Protein AF-A0A2M7MY92-F1 (afdb_monomer_lite)

Structure (mmCIF, N/CA/C/O backbone):
data_AF-A0A2M7MY92-F1
#
_entry.id   AF-A0A2M7MY92-F1
#
loop_
_atom_site.group_PDB
_atom_site.id
_atom_site.type_symbol
_atom_site.label_atom_id
_atom_site.label_alt_id
_atom_site.label_comp_id
_atom_site.label_asym_id
_atom_site.label_entity_id
_atom_site.label_seq_id
_atom_site.pdbx_PDB_ins_code
_atom_site.Cartn_x
_atom_site.Cartn_y
_atom_site.Cartn_z
_atom_site.occupancy
_atom_site.B_iso_or_equiv
_atom_site.auth_seq_id
_atom_site.auth_comp_id
_atom_site.auth_asym_id
_atom_site.auth_atom_id
_atom_site.pdbx_PDB_model_num
ATOM 1 N N . MET A 1 1 ? -9.469 -5.072 -0.955 1.00 84.12 1 MET A N 1
ATOM 2 C CA . MET A 1 1 ? -8.182 -5.764 -0.738 1.00 84.12 1 MET A CA 1
ATOM 3 C C . MET A 1 1 ? -7.218 -5.265 -1.794 1.00 84.12 1 MET A C 1
ATOM 5 O O . MET A 1 1 ? -7.645 -5.143 -2.936 1.00 84.12 1 MET A O 1
ATOM 9 N N . THR A 1 2 ? -5.979 -4.955 -1.428 1.00 94.25 2 THR A N 1
ATOM 10 C CA . THR A 1 2 ? -4.928 -4.559 -2.376 1.00 94.25 2 THR A CA 1
ATOM 11 C C . THR A 1 2 ? -4.058 -5.769 -2.669 1.00 94.25 2 THR A C 1
ATOM 13 O O . THR A 1 2 ? -3.761 -6.543 -1.761 1.00 94.25 2 THR A O 1
ATOM 16 N N . VAL A 1 3 ? -3.672 -5.936 -3.930 1.00 96.00 3 VAL A N 1
ATOM 17 C CA . VAL A 1 3 ? -2.800 -7.019 -4.384 1.00 96.00 3 VAL A CA 1
ATOM 18 C C . VAL A 1 3 ? -1.702 -6.409 -5.239 1.00 96.00 3 VAL A C 1
ATOM 20 O O . VAL A 1 3 ? -1.998 -5.586 -6.104 1.00 96.00 3 VAL A O 1
ATOM 23 N N . LEU A 1 4 ? -0.460 -6.830 -5.015 1.00 96.50 4 LEU A N 1
ATOM 24 C CA . LEU A 1 4 ? 0.663 -6.519 -5.891 1.00 96.50 4 LEU A CA 1
ATOM 25 C C . LEU A 1 4 ? 1.364 -7.826 -6.256 1.00 96.50 4 LEU A C 1
ATOM 27 O O . LEU A 1 4 ? 1.614 -8.661 -5.385 1.00 96.50 4 LEU A O 1
ATOM 31 N N . ARG A 1 5 ? 1.614 -8.017 -7.552 1.00 97.44 5 ARG A N 1
ATOM 32 C CA . ARG A 1 5 ? 2.210 -9.233 -8.113 1.00 97.44 5 ARG A CA 1
ATOM 33 C C . ARG A 1 5 ? 3.315 -8.857 -9.083 1.00 97.44 5 ARG A C 1
ATOM 35 O O . ARG A 1 5 ? 3.148 -7.910 -9.852 1.00 97.44 5 ARG A O 1
ATOM 42 N N . ASN A 1 6 ? 4.409 -9.606 -9.065 1.00 98.00 6 ASN A N 1
ATOM 43 C CA . ASN A 1 6 ? 5.424 -9.551 -10.106 1.00 98.00 6 ASN A CA 1
ATOM 44 C C . ASN A 1 6 ? 5.231 -10.743 -11.049 1.00 98.00 6 ASN A C 1
ATOM 46 O O . ASN A 1 6 ? 5.898 -11.761 -10.910 1.00 98.00 6 ASN A O 1
ATOM 50 N N . ASP A 1 7 ? 4.297 -10.643 -11.994 1.00 97.69 7 ASP A N 1
ATOM 51 C CA . ASP A 1 7 ? 3.965 -11.789 -12.852 1.00 97.69 7 ASP A CA 1
ATOM 52 C C . ASP A 1 7 ? 5.078 -12.110 -13.868 1.00 97.69 7 ASP A C 1
ATOM 54 O O . ASP A 1 7 ? 5.336 -13.277 -14.156 1.00 97.69 7 ASP A O 1
ATOM 58 N N . ALA A 1 8 ? 5.732 -11.084 -14.431 1.00 97.19 8 ALA A N 1
ATOM 59 C CA . ALA A 1 8 ? 6.688 -11.250 -15.533 1.00 97.19 8 ALA A CA 1
ATOM 60 C C . ALA A 1 8 ? 7.667 -10.070 -15.715 1.00 97.19 8 ALA A C 1
ATOM 62 O O . ALA A 1 8 ? 8.177 -9.857 -16.818 1.00 97.19 8 ALA A O 1
ATOM 63 N N . ALA A 1 9 ? 7.897 -9.241 -14.690 1.00 96.62 9 ALA A N 1
ATOM 64 C CA . ALA A 1 9 ? 8.803 -8.105 -14.842 1.00 96.62 9 ALA A CA 1
ATOM 65 C C . ALA A 1 9 ? 10.251 -8.593 -15.088 1.00 96.62 9 ALA A C 1
ATOM 67 O O . ALA A 1 9 ? 10.621 -9.673 -14.630 1.00 96.62 9 ALA A O 1
ATOM 68 N N . PRO A 1 10 ? 11.110 -7.817 -15.779 1.00 96.12 10 PRO A N 1
ATOM 69 C CA . PRO A 1 10 ? 12.481 -8.231 -16.119 1.00 96.12 10 PRO A CA 1
ATOM 70 C C . PRO A 1 10 ? 13.448 -8.330 -14.920 1.00 96.12 10 PRO A C 1
ATOM 72 O O . PRO A 1 10 ? 14.655 -8.454 -15.115 1.00 96.12 10 PRO A O 1
ATOM 75 N N . GLY A 1 11 ? 12.949 -8.246 -13.687 1.00 96.56 11 GLY A N 1
ATOM 76 C CA . GLY A 1 11 ? 13.727 -8.346 -12.461 1.00 96.56 11 GLY A CA 1
ATOM 77 C C . GLY A 1 11 ? 12.841 -8.266 -11.223 1.00 96.56 11 GLY A C 1
ATOM 78 O O . GLY A 1 11 ? 11.611 -8.279 -11.318 1.00 96.56 11 GLY A O 1
ATOM 79 N N . GLU A 1 12 ? 13.484 -8.177 -10.063 1.00 97.94 12 GLU A N 1
ATOM 80 C CA . GLU A 1 12 ? 12.804 -8.012 -8.781 1.00 97.94 12 GLU A CA 1
ATOM 81 C C . GLU A 1 12 ? 12.018 -6.702 -8.744 1.00 97.94 12 GLU A C 1
ATOM 83 O O . GLU A 1 12 ? 12.510 -5.650 -9.173 1.00 97.94 12 GLU A O 1
ATOM 88 N N . LEU A 1 13 ? 10.788 -6.792 -8.244 1.00 98.44 13 LEU A N 1
ATOM 89 C CA . LEU A 1 13 ? 9.941 -5.650 -7.957 1.00 98.44 13 LEU A CA 1
ATOM 90 C C . LEU A 1 13 ? 10.121 -5.270 -6.493 1.00 98.44 13 LEU A C 1
ATOM 92 O O . LEU A 1 13 ? 9.963 -6.125 -5.632 1.00 98.44 13 LEU A O 1
ATOM 96 N N . SER A 1 14 ? 10.348 -3.994 -6.199 1.00 98.44 14 SER A N 1
ATOM 97 C CA . SER A 1 14 ? 10.361 -3.493 -4.821 1.00 98.44 14 SER A CA 1
ATOM 98 C C . SER A 1 14 ? 9.459 -2.278 -4.653 1.00 98.44 14 SER A C 1
ATOM 100 O O . SER A 1 14 ? 9.270 -1.487 -5.583 1.00 98.44 14 SER A O 1
ATOM 102 N N . PHE A 1 15 ? 8.878 -2.111 -3.468 1.00 98.31 15 PHE A N 1
ATOM 103 C CA . PHE A 1 15 ? 8.110 -0.914 -3.137 1.00 98.31 15 PHE A CA 1
ATOM 104 C C . PHE A 1 15 ? 8.180 -0.579 -1.649 1.00 98.31 15 PHE A C 1
ATOM 106 O O . PHE A 1 15 ? 8.440 -1.435 -0.804 1.00 98.31 15 PHE A O 1
ATOM 113 N N . ARG A 1 16 ? 7.847 0.675 -1.341 1.00 98.00 16 ARG A N 1
ATOM 114 C CA . ARG A 1 16 ? 7.591 1.189 0.006 1.00 98.00 16 ARG A CA 1
ATOM 115 C C . ARG A 1 16 ? 6.282 1.969 -0.006 1.00 98.00 16 ARG A C 1
ATOM 117 O O . ARG A 1 16 ? 6.117 2.890 -0.805 1.00 98.00 16 ARG A O 1
ATOM 124 N N . LEU A 1 17 ? 5.357 1.647 0.895 1.00 96.88 17 LEU A N 1
ATOM 125 C CA . LEU A 1 17 ? 4.072 2.346 1.007 1.00 96.88 17 LEU A CA 1
ATOM 126 C C . LEU A 1 17 ? 4.230 3.830 1.334 1.00 96.88 17 LEU A C 1
ATOM 128 O O . LEU A 1 17 ? 3.405 4.632 0.909 1.00 96.88 17 LEU A O 1
ATOM 132 N N . ALA A 1 18 ? 5.286 4.203 2.058 1.00 97.31 18 ALA A N 1
ATOM 133 C CA . ALA A 1 18 ? 5.585 5.599 2.364 1.00 97.31 18 ALA A CA 1
ATOM 134 C C . ALA A 1 18 ? 5.847 6.448 1.103 1.00 97.31 18 ALA A C 1
ATOM 136 O O . ALA A 1 18 ? 5.668 7.663 1.148 1.00 97.31 18 ALA A O 1
ATOM 137 N N . ASP A 1 19 ? 6.216 5.815 -0.016 1.00 98.31 19 ASP A N 1
ATOM 138 C CA . ASP A 1 19 ? 6.469 6.491 -1.292 1.00 98.31 19 ASP A CA 1
ATOM 139 C C . ASP A 1 19 ? 5.206 6.566 -2.170 1.00 98.31 19 ASP A C 1
ATOM 141 O O . ASP A 1 19 ? 5.202 7.208 -3.225 1.00 98.31 19 ASP A O 1
ATOM 145 N N . TRP A 1 20 ? 4.114 5.917 -1.757 1.00 98.31 20 TRP A N 1
ATOM 146 C CA . TRP A 1 20 ? 2.817 6.017 -2.423 1.00 98.31 20 TRP A CA 1
ATOM 147 C C . TRP A 1 20 ? 2.106 7.301 -2.003 1.00 98.31 20 TRP A C 1
ATOM 149 O O . TRP A 1 20 ? 2.449 7.948 -1.014 1.00 98.31 20 TRP A O 1
ATOM 159 N N . THR A 1 21 ? 1.086 7.700 -2.757 1.00 98.56 21 THR A N 1
ATOM 160 C CA . THR A 1 21 ? 0.339 8.925 -2.461 1.00 98.56 21 THR A CA 1
ATOM 161 C C . THR A 1 21 ? -1.156 8.714 -2.610 1.00 98.56 21 THR A C 1
ATOM 163 O O . THR A 1 21 ? -1.630 8.272 -3.649 1.00 98.56 21 THR A O 1
ATOM 166 N N . VAL A 1 22 ? -1.901 9.086 -1.577 1.00 98.38 22 VAL A N 1
ATOM 167 C CA . VAL A 1 22 ? -3.346 9.294 -1.601 1.00 98.38 22 VAL A CA 1
ATOM 168 C C . VAL A 1 22 ? -3.583 10.786 -1.805 1.00 98.38 22 VAL A C 1
ATOM 170 O O . VAL A 1 22 ? -3.200 11.596 -0.956 1.00 98.38 22 VAL A O 1
ATOM 173 N N . GLN A 1 23 ? -4.198 11.149 -2.928 1.00 98.38 23 GLN A N 1
ATOM 174 C CA . GLN A 1 23 ? -4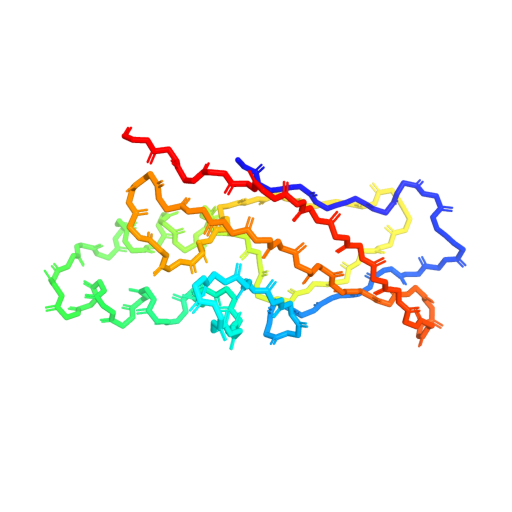.594 12.522 -3.234 1.00 98.38 23 GLN A CA 1
ATOM 175 C C . GLN A 1 23 ? -6.097 12.694 -3.030 1.00 98.38 23 GLN A C 1
ATOM 177 O O . GLN A 1 23 ? -6.886 11.970 -3.626 1.00 98.38 23 GLN A O 1
ATOM 182 N N . SER A 1 24 ? -6.501 13.643 -2.190 1.00 97.75 24 SER A N 1
ATOM 183 C CA . SER A 1 24 ? -7.906 13.926 -1.874 1.00 97.75 24 SER A CA 1
ATOM 184 C C . SER A 1 24 ? -8.052 15.384 -1.465 1.00 97.75 24 SER A C 1
ATOM 186 O O . SER A 1 24 ? -7.258 15.867 -0.665 1.00 97.75 24 SER A O 1
ATOM 188 N N . GLU A 1 25 ? -9.071 16.077 -1.981 1.00 94.31 25 GLU A N 1
ATOM 189 C CA . GLU A 1 25 ? -9.403 17.464 -1.594 1.00 94.31 25 GLU A CA 1
ATOM 190 C C . GLU A 1 25 ? -8.199 18.431 -1.652 1.00 94.31 25 GLU A C 1
ATOM 192 O O . GLU A 1 25 ? -7.998 19.271 -0.779 1.00 94.31 25 GLU A O 1
ATOM 197 N N . GLY A 1 26 ? -7.350 18.284 -2.677 1.00 93.12 26 GLY A N 1
ATOM 198 C CA . GLY A 1 26 ? -6.147 19.108 -2.859 1.00 93.12 26 GLY A CA 1
ATOM 199 C C . GLY A 1 26 ? -4.982 18.771 -1.920 1.00 93.12 26 GLY A C 1
ATOM 200 O O . GLY A 1 26 ? -3.935 19.408 -2.003 1.00 93.12 26 GLY A O 1
ATOM 201 N N . GLN A 1 27 ? -5.126 17.766 -1.054 1.00 96.06 27 GLN A N 1
ATOM 202 C CA . GLN A 1 27 ? -4.061 17.267 -0.189 1.00 96.06 27 GLN A CA 1
ATOM 203 C C . GLN A 1 27 ? -3.442 15.995 -0.763 1.00 96.06 27 GLN A C 1
ATOM 205 O O . GLN A 1 27 ? -4.131 15.163 -1.352 1.00 96.06 27 GLN A O 1
ATOM 210 N N . ALA A 1 28 ? -2.142 15.827 -0.534 1.00 97.44 28 ALA A N 1
ATOM 211 C CA . ALA A 1 28 ? -1.380 14.639 -0.890 1.00 97.44 28 ALA A CA 1
ATOM 212 C C . ALA A 1 28 ? -0.671 14.110 0.358 1.00 97.44 28 ALA A C 1
ATOM 214 O O . ALA A 1 28 ? 0.060 14.844 1.020 1.00 97.44 28 ALA A O 1
ATOM 215 N N . ARG A 1 29 ? -0.891 12.837 0.683 1.00 97.00 29 ARG A N 1
ATOM 216 C CA . ARG A 1 29 ? -0.273 12.170 1.837 1.00 97.00 29 ARG A CA 1
ATOM 217 C C .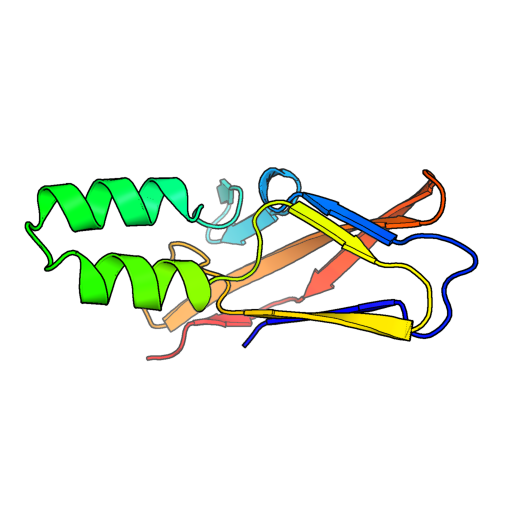 ARG A 1 29 ? 0.014 10.704 1.530 1.00 97.00 29 ARG A C 1
ATOM 219 O O . ARG A 1 29 ? -0.651 10.148 0.654 1.00 97.00 29 ARG A O 1
ATOM 226 N N . PRO A 1 30 ? 0.953 10.054 2.229 1.00 97.44 30 PRO A N 1
ATOM 227 C CA . PRO A 1 30 ? 1.079 8.608 2.135 1.00 97.44 30 PRO A CA 1
ATOM 228 C C . PRO A 1 30 ? -0.191 7.909 2.655 1.00 97.44 30 PRO A C 1
ATOM 230 O O . PRO A 1 30 ? -0.961 8.500 3.426 1.00 97.44 30 PRO A O 1
ATOM 233 N N . PRO A 1 31 ? -0.428 6.646 2.258 1.00 97.06 31 PRO A N 1
ATOM 234 C CA . PRO A 1 31 ? -1.385 5.788 2.942 1.00 97.06 31 PRO A CA 1
ATOM 235 C C . PRO A 1 31 ? -1.097 5.727 4.447 1.00 97.06 31 PRO A C 1
ATOM 237 O O . PRO A 1 31 ? 0.055 5.811 4.873 1.00 97.06 31 PRO A O 1
ATOM 240 N N . LYS A 1 32 ? -2.142 5.533 5.256 1.00 95.94 32 LYS A N 1
ATOM 241 C CA . LYS A 1 32 ? -1.987 5.388 6.706 1.00 95.94 32 LYS A CA 1
ATOM 242 C C . LYS A 1 32 ? -1.191 4.122 7.022 1.00 95.94 32 LYS A C 1
ATOM 244 O O . LYS A 1 32 ? -1.563 3.026 6.594 1.00 95.94 32 LYS A O 1
ATOM 249 N N . SER A 1 33 ? -0.122 4.283 7.792 1.00 95.19 33 SER A N 1
ATOM 250 C CA . SER A 1 33 ? 0.816 3.214 8.122 1.00 95.19 33 SER A CA 1
ATOM 251 C C . SER A 1 33 ? 0.249 2.214 9.135 1.00 95.19 33 SER A C 1
ATOM 253 O O . SER A 1 33 ? -0.680 2.491 9.903 1.00 95.19 33 SER A O 1
ATOM 255 N N . VAL A 1 34 ? 0.848 1.021 9.155 1.00 93.50 34 VAL A N 1
ATOM 256 C CA . VAL A 1 34 ? 0.549 -0.021 10.149 1.00 93.50 34 VAL A CA 1
ATOM 257 C C . VAL A 1 34 ? 0.917 0.445 11.561 1.00 93.50 34 VAL A C 1
ATOM 259 O O . VAL A 1 34 ? 0.187 0.154 12.508 1.00 93.50 34 VAL A O 1
ATOM 262 N N . ASP A 1 35 ? 1.990 1.223 11.705 1.00 93.81 35 ASP A N 1
ATOM 263 C CA . ASP A 1 35 ? 2.452 1.734 12.999 1.00 93.81 35 ASP A CA 1
ATOM 264 C C . ASP A 1 35 ? 1.519 2.793 13.587 1.00 93.81 35 ASP A C 1
ATOM 266 O O . ASP A 1 35 ? 1.234 2.758 14.788 1.00 93.81 35 ASP A O 1
ATOM 270 N N . GLU A 1 36 ? 0.969 3.685 12.755 1.00 95.50 36 GLU A N 1
ATOM 271 C CA . GLU A 1 36 ? -0.066 4.634 13.184 1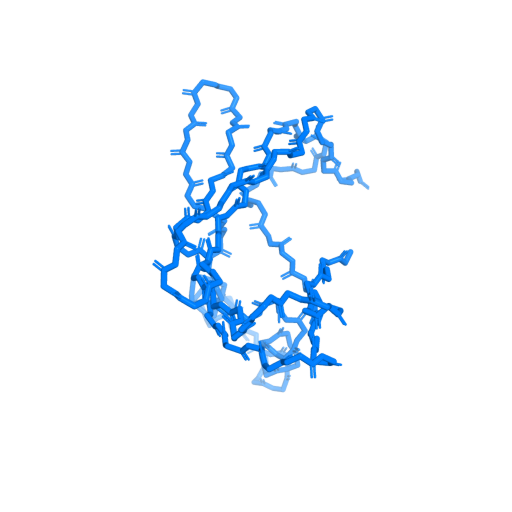.00 95.50 36 GLU A CA 1
ATOM 272 C C . GLU A 1 36 ? -1.302 3.904 13.718 1.00 95.50 36 GLU A C 1
ATOM 274 O O . GLU A 1 36 ? -1.855 4.278 14.757 1.00 95.50 36 GLU A O 1
ATOM 279 N N . TRP A 1 37 ? -1.729 2.833 13.043 1.00 95.19 37 TRP A N 1
ATOM 280 C CA . TRP A 1 37 ? -2.801 1.983 13.552 1.00 95.19 37 TRP A CA 1
ATOM 281 C C . TRP A 1 37 ? -2.418 1.296 14.860 1.00 95.19 37 TRP A C 1
ATOM 283 O O . TRP A 1 37 ? -3.189 1.336 15.816 1.00 95.19 37 TRP A O 1
ATOM 293 N N . ALA A 1 38 ? -1.224 0.706 14.937 1.00 93.44 38 ALA A N 1
ATOM 294 C CA . ALA A 1 38 ? -0.765 0.013 16.133 1.00 93.44 38 ALA A CA 1
ATOM 295 C C . ALA A 1 38 ? -0.720 0.950 17.351 1.00 93.44 38 ALA A C 1
ATOM 297 O O . ALA A 1 38 ? -1.121 0.555 18.448 1.00 93.44 38 ALA A O 1
ATOM 298 N N . ALA A 1 39 ? -0.277 2.196 17.163 1.00 95.50 39 ALA A N 1
ATOM 299 C CA . ALA A 1 39 ? -0.294 3.227 18.195 1.00 95.50 39 ALA A CA 1
ATOM 300 C C . ALA A 1 39 ? -1.723 3.568 18.636 1.00 95.50 39 ALA A C 1
ATOM 302 O O . ALA A 1 39 ? -2.019 3.520 19.832 1.00 95.50 39 ALA A O 1
ATOM 303 N N . GLN A 1 40 ? -2.623 3.826 17.682 1.00 95.38 40 GLN A N 1
ATOM 304 C CA . GLN A 1 40 ? -4.026 4.132 17.964 1.00 95.38 40 GLN A CA 1
ATOM 305 C C . GLN A 1 40 ? -4.717 2.992 18.726 1.00 95.38 40 GLN A C 1
ATOM 307 O O . GLN A 1 40 ? -5.446 3.220 19.685 1.00 95.38 40 GLN A O 1
ATOM 312 N N . TRP A 1 41 ? -4.460 1.749 18.337 1.00 95.44 41 TRP A N 1
ATOM 313 C CA . TRP A 1 41 ? -5.083 0.570 18.930 1.00 95.44 41 TRP A CA 1
ATOM 314 C C . TRP A 1 41 ? -4.580 0.263 20.335 1.00 95.44 41 TRP A C 1
ATOM 316 O O . TRP A 1 41 ? -5.357 -0.175 21.184 1.00 95.44 41 TRP A O 1
ATOM 326 N N . ARG A 1 42 ? -3.290 0.510 20.596 1.00 95.38 42 ARG A N 1
ATOM 327 C CA . ARG A 1 42 ? -2.736 0.463 21.955 1.00 95.38 42 ARG A CA 1
ATOM 328 C C . ARG A 1 42 ? -3.378 1.524 22.845 1.00 95.38 42 ARG A C 1
ATOM 330 O O . ARG A 1 42 ? -3.766 1.198 23.959 1.00 95.38 42 ARG A O 1
ATOM 337 N N . ALA A 1 43 ? -3.539 2.750 22.345 1.00 97.00 43 ALA A N 1
ATOM 338 C CA . ALA A 1 43 ? -4.183 3.833 23.092 1.00 97.00 43 ALA A CA 1
ATOM 339 C C . ALA A 1 43 ? -5.656 3.530 23.428 1.00 97.00 43 ALA A C 1
ATOM 341 O O . ALA A 1 43 ? -6.143 3.939 24.476 1.00 97.00 43 ALA A O 1
ATOM 342 N N . LEU A 1 44 ? -6.345 2.765 22.574 1.00 97.19 44 LEU A N 1
ATOM 343 C CA . LEU A 1 44 ? -7.714 2.289 22.806 1.00 97.19 44 LEU A CA 1
ATOM 344 C C . LEU A 1 44 ? -7.801 1.042 23.707 1.00 97.19 44 LEU A C 1
ATOM 346 O O . LEU A 1 44 ? -8.900 0.557 23.959 1.00 97.19 44 LEU A O 1
ATOM 350 N N . GLY A 1 45 ? -6.674 0.495 24.173 1.00 97.19 45 GLY A N 1
ATOM 351 C CA . GLY A 1 45 ? -6.660 -0.664 25.069 1.00 97.19 45 GLY A CA 1
ATOM 352 C C . GLY A 1 45 ? -7.117 -1.978 24.424 1.00 97.19 45 GLY A C 1
ATOM 353 O O . GLY A 1 45 ? -7.572 -2.876 25.129 1.00 97.19 45 GLY A O 1
ATOM 354 N N . LEU A 1 46 ? -7.014 -2.117 23.095 1.00 97.00 46 LEU A N 1
ATOM 355 C CA . LEU A 1 46 ? -7.438 -3.342 22.410 1.00 97.00 46 LEU A CA 1
ATOM 356 C C . LEU A 1 46 ? -6.575 -4.550 22.809 1.00 97.00 46 LEU A C 1
ATOM 358 O O . LEU A 1 46 ? -5.344 -4.458 22.923 1.00 97.00 46 LEU A O 1
ATOM 362 N N . ALA A 1 47 ? -7.234 -5.704 22.950 1.00 97.38 47 ALA A N 1
ATOM 363 C CA . ALA A 1 47 ? -6.597 -6.972 23.288 1.00 97.38 47 ALA A CA 1
ATOM 364 C C . ALA A 1 47 ? -5.444 -7.300 22.328 1.00 97.38 47 ALA A C 1
ATOM 366 O O . ALA A 1 47 ? -5.530 -7.081 21.118 1.00 97.38 47 ALA A O 1
ATOM 367 N N . GLU A 1 48 ? -4.358 -7.857 22.862 1.00 95.94 48 GLU A N 1
ATOM 368 C CA . GLU A 1 48 ? -3.146 -8.134 22.089 1.00 95.94 48 GLU A CA 1
ATOM 369 C C . GLU A 1 48 ? -3.400 -9.033 20.878 1.00 95.94 48 GLU A C 1
ATOM 371 O O . GLU A 1 48 ? -2.961 -8.702 19.777 1.00 95.94 48 GLU A O 1
ATOM 376 N N . ALA A 1 49 ? -4.180 -10.101 21.055 1.00 97.44 49 ALA A N 1
ATOM 377 C CA . ALA A 1 49 ? -4.542 -11.007 19.970 1.00 97.44 49 ALA A CA 1
ATOM 378 C C . ALA A 1 49 ? -5.231 -10.274 18.803 1.00 97.44 49 ALA A C 1
ATOM 380 O O . ALA A 1 49 ? -4.887 -10.504 17.645 1.00 97.44 49 ALA A O 1
ATOM 381 N N . ALA A 1 50 ? -6.137 -9.331 19.093 1.00 96.38 50 ALA A N 1
ATOM 382 C CA . ALA A 1 50 ? -6.802 -8.529 18.065 1.00 96.38 50 ALA A CA 1
ATOM 383 C C . ALA A 1 50 ? -5.810 -7.610 17.335 1.00 96.38 50 ALA A C 1
ATOM 385 O O . ALA A 1 50 ? -5.838 -7.513 16.108 1.00 96.38 50 ALA A O 1
ATOM 386 N N . ARG A 1 51 ? -4.882 -6.984 18.074 1.00 96.12 51 ARG A N 1
ATOM 387 C CA . ARG A 1 51 ? -3.827 -6.138 17.492 1.00 96.12 51 ARG A CA 1
ATOM 388 C C . ARG A 1 51 ? -2.883 -6.928 16.584 1.00 96.12 51 ARG A C 1
ATOM 390 O O . ARG A 1 51 ? -2.499 -6.426 15.530 1.00 96.12 51 ARG A O 1
ATOM 397 N N . ILE A 1 52 ? -2.527 -8.153 16.969 1.00 95.44 52 ILE A N 1
ATOM 398 C CA . ILE A 1 52 ? -1.702 -9.054 16.153 1.00 95.44 52 ILE A CA 1
ATOM 399 C C . ILE A 1 52 ? -2.445 -9.452 14.877 1.00 95.44 52 ILE A C 1
ATOM 401 O O . ILE A 1 52 ? -1.887 -9.311 13.791 1.00 95.44 52 ILE A O 1
ATOM 405 N N . ALA A 1 53 ? -3.701 -9.891 15.002 1.00 96.12 53 ALA A N 1
ATOM 406 C CA . ALA A 1 53 ? -4.502 -10.330 13.863 1.00 96.12 53 ALA A CA 1
ATOM 407 C C . ALA A 1 53 ? -4.656 -9.223 12.812 1.00 96.12 53 ALA A C 1
ATOM 409 O O . ALA A 1 53 ? -4.469 -9.462 11.623 1.00 96.12 53 ALA A O 1
ATOM 410 N N . PHE A 1 54 ? -4.921 -7.990 13.244 1.00 95.12 54 PHE A N 1
ATOM 411 C CA . PHE A 1 54 ? -4.994 -6.865 12.318 1.00 95.12 54 PHE A CA 1
ATOM 412 C C . PHE A 1 54 ? -3.667 -6.543 11.668 1.00 95.12 54 PHE A C 1
ATOM 414 O O . PHE A 1 54 ? -3.641 -6.357 10.460 1.00 95.12 54 PHE A O 1
ATOM 421 N N . ARG A 1 55 ? -2.561 -6.520 12.426 1.00 94.75 55 ARG A N 1
ATOM 422 C CA . ARG A 1 55 ? -1.231 -6.286 11.848 1.00 94.75 55 ARG A CA 1
ATOM 423 C C . ARG A 1 55 ? -0.954 -7.264 10.702 1.00 94.75 55 ARG A C 1
ATOM 425 O O . ARG A 1 55 ? -0.409 -6.849 9.690 1.00 94.75 55 ARG A O 1
ATOM 432 N N . TRP A 1 56 ? -1.351 -8.529 10.845 1.00 94.75 56 TRP A N 1
ATOM 433 C CA . TRP A 1 56 ? -1.209 -9.543 9.795 1.00 94.75 56 TRP A CA 1
ATOM 434 C C . TRP A 1 56 ? -2.150 -9.361 8.598 1.00 94.75 56 TRP A C 1
ATOM 436 O O . TRP A 1 56 ? -1.842 -9.850 7.519 1.00 94.75 56 TRP A O 1
ATOM 446 N N . ALA A 1 57 ? -3.276 -8.664 8.761 1.00 96.06 57 ALA A N 1
ATOM 447 C CA . ALA A 1 57 ? -4.212 -8.376 7.674 1.00 96.06 57 ALA A CA 1
ATOM 448 C C . ALA A 1 57 ? -3.802 -7.161 6.817 1.00 96.06 57 ALA A C 1
ATOM 450 O O . ALA A 1 57 ? -4.348 -6.962 5.727 1.00 96.06 57 ALA A O 1
ATOM 451 N N . GLN A 1 58 ? -2.872 -6.331 7.296 1.00 96.25 58 GLN A N 1
ATOM 452 C CA . GLN A 1 58 ? -2.451 -5.120 6.595 1.00 96.25 58 GLN A CA 1
ATOM 453 C C . GLN A 1 58 ? -1.589 -5.432 5.370 1.00 96.25 58 GLN A C 1
ATOM 455 O O . GLN A 1 58 ? -0.822 -6.390 5.350 1.00 96.25 58 GLN A O 1
ATOM 460 N N . PHE A 1 59 ? -1.689 -4.574 4.353 1.00 96.88 59 PHE A N 1
ATOM 461 C CA . PHE A 1 59 ? -0.740 -4.588 3.244 1.00 96.88 59 PHE A CA 1
ATOM 462 C C . PHE A 1 59 ? 0.657 -4.204 3.770 1.00 96.88 59 PHE A C 1
ATOM 464 O O . PHE A 1 59 ? 0.746 -3.282 4.592 1.00 96.88 59 PHE A O 1
ATOM 471 N N . PRO A 1 60 ? 1.729 -4.907 3.360 1.00 95.50 60 PRO A N 1
ATOM 472 C CA . PRO A 1 60 ? 3.041 -4.723 3.964 1.00 95.50 60 PRO A CA 1
ATOM 473 C C . PRO A 1 60 ? 3.576 -3.302 3.724 1.00 95.50 60 PRO A C 1
ATOM 475 O O . PRO A 1 60 ? 3.312 -2.718 2.670 1.00 95.50 60 PRO A O 1
ATOM 478 N N . PRO A 1 61 ? 4.311 -2.729 4.695 1.00 96.06 61 PRO A N 1
ATOM 479 C CA . PRO A 1 61 ? 4.853 -1.375 4.584 1.00 96.06 61 PRO A CA 1
ATOM 480 C C . PRO A 1 61 ? 5.918 -1.258 3.489 1.00 96.06 61 PRO A C 1
ATOM 482 O O . PRO A 1 61 ? 6.027 -0.212 2.854 1.00 96.06 61 PRO A O 1
ATOM 485 N N . GLU A 1 62 ? 6.669 -2.328 3.254 1.00 97.19 62 GLU A N 1
ATOM 486 C CA . GLU A 1 62 ? 7.673 -2.473 2.207 1.00 97.19 62 GLU A CA 1
ATOM 487 C C . GLU A 1 62 ? 7.835 -3.957 1.886 1.00 97.19 62 GLU A C 1
ATOM 489 O O . GLU A 1 62 ? 7.583 -4.801 2.752 1.00 97.19 62 GLU A O 1
ATOM 494 N N . GLN A 1 63 ? 8.192 -4.277 0.644 1.00 97.62 63 GLN A N 1
ATOM 495 C CA . GLN A 1 63 ? 8.414 -5.655 0.220 1.00 97.62 63 GLN A CA 1
ATOM 496 C C . GLN A 1 63 ? 9.148 -5.707 -1.124 1.00 97.62 63 GLN A C 1
ATOM 498 O O . GLN A 1 63 ? 8.988 -4.825 -1.973 1.00 97.62 63 GLN A O 1
ATOM 503 N N . GLU A 1 64 ? 9.888 -6.794 -1.312 1.00 98.12 64 GLU A N 1
ATOM 504 C CA . GLU A 1 64 ? 10.493 -7.219 -2.572 1.00 98.12 64 GLU A CA 1
ATOM 505 C C . GLU A 1 64 ? 9.789 -8.488 -3.079 1.00 98.12 64 GLU A C 1
ATOM 507 O O . GLU A 1 64 ? 9.404 -9.344 -2.274 1.00 98.12 64 GLU A O 1
ATOM 512 N N . TYR A 1 65 ? 9.583 -8.578 -4.394 1.00 98.12 65 TYR A N 1
ATOM 513 C CA . TYR A 1 65 ? 8.978 -9.716 -5.083 1.00 98.12 65 TYR A CA 1
ATOM 514 C C . TYR A 1 65 ? 9.853 -10.157 -6.253 1.00 98.12 65 TYR A C 1
ATOM 516 O O . TYR A 1 65 ? 9.990 -9.437 -7.256 1.00 98.12 65 TYR A O 1
ATOM 524 N N . ALA A 1 66 ? 10.362 -11.382 -6.172 1.00 98.19 66 ALA A N 1
ATOM 525 C CA . ALA A 1 66 ? 10.898 -12.081 -7.327 1.00 98.19 66 ALA A CA 1
ATOM 526 C C . ALA A 1 66 ? 9.788 -12.355 -8.360 1.00 98.19 66 ALA A C 1
ATOM 528 O O . ALA A 1 66 ? 8.592 -12.207 -8.097 1.00 98.19 66 ALA A O 1
ATOM 529 N N . VAL A 1 67 ? 10.178 -12.754 -9.571 1.00 98.06 67 VAL A N 1
ATOM 530 C CA . VAL A 1 67 ? 9.210 -13.102 -10.621 1.00 98.06 67 VAL A CA 1
ATOM 531 C C . VAL A 1 67 ? 8.377 -14.310 -10.177 1.00 98.06 67 VAL A C 1
ATOM 533 O O . VAL A 1 67 ? 8.920 -15.337 -9.777 1.00 98.06 67 VAL A O 1
ATOM 536 N N . GLY A 1 68 ? 7.055 -14.182 -10.259 1.00 97.88 68 GLY A N 1
ATOM 537 C CA . GLY A 1 68 ? 6.063 -15.147 -9.782 1.00 97.88 68 GLY A CA 1
ATOM 538 C C . GLY A 1 68 ? 5.579 -14.901 -8.349 1.00 97.88 68 GLY A C 1
ATOM 539 O O . GLY A 1 68 ? 4.584 -15.501 -7.932 1.00 97.88 68 GLY A O 1
ATOM 540 N N . GLU A 1 69 ? 6.230 -14.014 -7.594 1.00 98.25 69 GLU A N 1
ATOM 541 C CA . GLU A 1 69 ? 5.835 -13.697 -6.225 1.00 98.25 69 GLU A CA 1
ATOM 542 C C . GLU A 1 69 ? 4.782 -12.591 -6.157 1.00 98.25 69 GLU A C 1
ATOM 544 O O . GLU A 1 69 ? 4.641 -11.729 -7.034 1.00 98.25 69 GLU A O 1
ATOM 549 N N . TRP A 1 70 ? 4.007 -12.631 -5.079 1.00 97.75 70 TRP A N 1
ATOM 550 C CA . TRP A 1 70 ? 2.951 -11.672 -4.815 1.00 97.75 70 TRP A CA 1
ATOM 551 C C . TRP A 1 70 ? 2.599 -11.633 -3.335 1.00 97.75 70 TRP A C 1
ATOM 553 O O . TRP A 1 70 ? 2.841 -12.580 -2.587 1.00 97.75 70 TRP A O 1
ATOM 563 N N . ASN A 1 71 ? 1.948 -10.548 -2.927 1.00 97.06 71 ASN A N 1
ATOM 564 C CA . ASN A 1 71 ? 1.274 -10.482 -1.638 1.00 97.06 71 ASN A CA 1
ATOM 565 C C . ASN A 1 71 ? -0.011 -9.651 -1.737 1.00 97.06 71 ASN A C 1
ATOM 567 O O . ASN A 1 71 ? -0.288 -8.978 -2.737 1.00 97.06 71 ASN A O 1
ATOM 571 N N . GLN A 1 72 ? -0.813 -9.705 -0.680 1.00 96.38 72 GLN A N 1
ATOM 572 C CA . GLN A 1 72 ? -2.050 -8.956 -0.551 1.00 96.38 72 GLN A CA 1
ATOM 573 C C . GLN A 1 72 ? -2.263 -8.466 0.878 1.00 96.38 72 GLN A C 1
ATOM 575 O O . GLN A 1 72 ? -1.696 -8.993 1.828 1.00 96.38 72 GLN A O 1
ATOM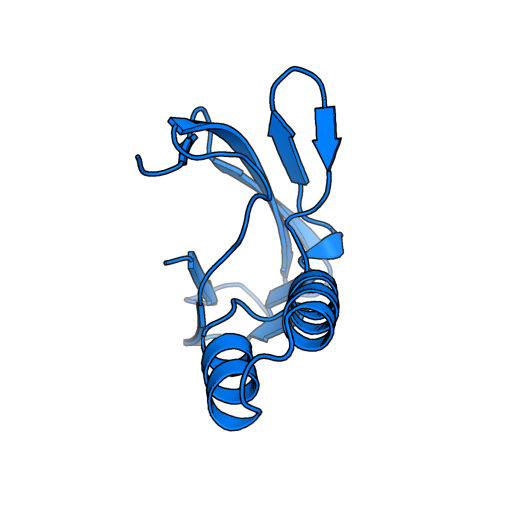 580 N N . GLY A 1 73 ? -3.142 -7.484 1.030 1.00 96.50 73 GLY A N 1
ATOM 581 C CA . GLY A 1 73 ? -3.535 -6.996 2.343 1.00 96.50 73 GLY A CA 1
ATOM 582 C C . GLY A 1 73 ? -4.432 -5.769 2.277 1.00 96.50 73 GLY A C 1
ATOM 583 O O . GLY A 1 73 ? -4.802 -5.270 1.206 1.00 96.50 73 GLY A O 1
ATOM 584 N N . MET A 1 74 ? -4.812 -5.286 3.452 1.00 95.69 74 MET A N 1
ATOM 585 C CA . MET A 1 74 ? -5.628 -4.091 3.611 1.00 95.69 74 MET A CA 1
ATOM 586 C C . MET A 1 74 ? -4.765 -2.830 3.513 1.00 95.69 74 MET A C 1
ATOM 588 O O . MET A 1 74 ? -3.881 -2.598 4.335 1.00 95.69 74 MET A O 1
ATOM 592 N N . LEU A 1 75 ? -5.054 -1.989 2.519 1.00 94.94 75 LEU A N 1
ATOM 593 C CA . LEU A 1 75 ? -4.497 -0.644 2.391 1.00 94.94 75 LEU A CA 1
ATOM 594 C C . LEU A 1 75 ? -5.466 0.366 3.012 1.00 94.94 75 LEU A C 1
ATOM 596 O O . LEU A 1 75 ? -6.645 0.392 2.663 1.00 94.94 75 LEU A O 1
ATOM 600 N N . THR A 1 76 ? -4.975 1.212 3.917 1.00 94.50 76 THR A N 1
ATOM 601 C CA . THR A 1 76 ? -5.787 2.264 4.541 1.00 94.50 76 THR A CA 1
ATOM 602 C C . THR A 1 76 ? -5.436 3.628 3.954 1.00 94.50 76 THR A C 1
ATOM 604 O O . THR A 1 76 ? -4.297 4.071 4.040 1.00 94.50 76 THR A O 1
ATOM 607 N N . THR A 1 77 ? -6.423 4.338 3.411 1.00 94.94 77 THR A N 1
ATOM 608 C CA . THR A 1 77 ? -6.240 5.692 2.848 1.00 94.94 77 THR A CA 1
ATOM 609 C C . THR A 1 77 ? -6.187 6.784 3.915 1.00 94.94 77 THR A C 1
ATOM 611 O O . THR A 1 77 ? -5.712 7.887 3.668 1.00 94.94 77 THR A O 1
ATOM 614 N N . GLY A 1 78 ? -6.719 6.489 5.104 1.00 93.38 78 GLY A N 1
ATOM 615 C CA . GLY A 1 78 ? -6.901 7.454 6.183 1.00 93.38 78 GLY A CA 1
ATOM 616 C C . GLY A 1 78 ? -8.021 8.464 5.915 1.00 93.38 78 GLY A C 1
ATOM 617 O O . GLY A 1 78 ? -8.060 9.496 6.583 1.00 93.38 78 GLY A O 1
ATOM 618 N N . LEU A 1 79 ? -8.879 8.221 4.920 1.00 95.56 79 LEU A N 1
ATOM 619 C CA . LEU A 1 79 ? -10.063 9.028 4.608 1.00 95.56 79 LEU A CA 1
ATOM 620 C C . LEU A 1 79 ? -11.312 8.450 5.293 1.00 95.56 79 LEU A C 1
ATOM 622 O O . LEU A 1 79 ? -11.351 7.245 5.558 1.00 95.56 79 LEU A O 1
ATOM 626 N N . PRO A 1 80 ? -12.336 9.276 5.568 1.00 95.06 80 PRO A N 1
ATOM 627 C CA . PRO A 1 80 ? -13.607 8.785 6.087 1.00 95.06 80 PRO A CA 1
ATOM 628 C C . PRO A 1 80 ? -14.358 7.918 5.054 1.00 95.06 80 PRO A C 1
ATOM 630 O O . PRO A 1 80 ? -14.066 7.988 3.851 1.00 95.06 80 PRO A O 1
ATOM 633 N N . PRO A 1 81 ? -15.353 7.123 5.499 1.00 95.81 81 PRO A N 1
ATOM 634 C CA . PRO A 1 81 ? -16.277 6.423 4.609 1.00 95.81 81 PRO A CA 1
ATOM 635 C C . PRO A 1 81 ? -16.882 7.355 3.553 1.00 95.81 81 PRO A C 1
ATOM 637 O O . PRO A 1 81 ? -17.217 8.504 3.840 1.00 95.81 81 PRO A O 1
ATOM 640 N N . GLY A 1 82 ? -16.998 6.877 2.313 1.00 96.50 82 GLY A N 1
ATOM 641 C CA . GLY A 1 82 ? -17.484 7.674 1.180 1.00 96.50 82 GLY A CA 1
ATOM 642 C C . GLY A 1 82 ? -16.517 8.735 0.630 1.00 96.50 82 GLY A C 1
ATOM 643 O O . GLY A 1 82 ? -16.849 9.360 -0.378 1.00 96.50 82 GLY A O 1
ATOM 644 N N . GLY A 1 83 ? -15.337 8.930 1.234 1.00 96.56 83 GLY A N 1
ATOM 645 C CA . GLY A 1 83 ? -14.305 9.832 0.714 1.00 96.56 83 GLY A CA 1
ATOM 646 C C . GLY A 1 83 ? -13.815 9.427 -0.682 1.00 96.56 83 GLY A C 1
ATOM 647 O O . GLY A 1 83 ? -13.749 8.237 -0.998 1.00 96.56 83 GLY A O 1
ATOM 648 N N . ARG A 1 84 ? -13.467 10.414 -1.517 1.00 97.50 84 ARG A N 1
ATOM 649 C CA . ARG A 1 84 ? -12.909 10.217 -2.867 1.00 97.50 84 ARG A CA 1
ATOM 650 C C . ARG A 1 84 ? -11.420 10.503 -2.900 1.00 97.50 84 ARG A C 1
ATOM 652 O O . ARG A 1 84 ? -10.977 11.449 -2.261 1.00 97.50 84 ARG A O 1
ATOM 659 N N . PHE A 1 85 ? -10.672 9.728 -3.674 1.00 97.94 85 PHE A N 1
ATOM 660 C CA . PHE A 1 85 ? -9.239 9.932 -3.827 1.00 97.94 85 PHE A CA 1
ATOM 661 C C . PHE A 1 85 ? -8.688 9.352 -5.124 1.00 97.94 85 PHE A C 1
ATOM 663 O O . PHE A 1 85 ? -9.253 8.420 -5.696 1.00 97.94 85 PHE A O 1
ATOM 670 N N . ASP A 1 86 ? -7.524 9.860 -5.510 1.00 98.38 86 ASP A N 1
ATOM 671 C CA . ASP A 1 86 ? -6.627 9.192 -6.441 1.00 98.38 86 ASP A CA 1
ATOM 672 C C . ASP A 1 86 ? -5.516 8.491 -5.649 1.00 98.38 86 ASP A C 1
ATOM 674 O O . ASP A 1 86 ? -5.002 9.031 -4.663 1.00 98.38 86 ASP A O 1
ATOM 678 N N . LEU A 1 87 ? -5.133 7.287 -6.071 1.00 98.12 87 LEU A N 1
ATOM 679 C CA . LEU A 1 87 ? -3.981 6.567 -5.534 1.00 98.12 87 LEU A CA 1
ATOM 680 C C . LEU A 1 87 ? -2.865 6.562 -6.567 1.00 98.12 87 LEU A C 1
ATOM 682 O O . LEU A 1 87 ? -3.044 6.044 -7.665 1.00 98.12 87 LEU A O 1
ATOM 686 N N . ILE A 1 88 ? -1.702 7.066 -6.183 1.00 98.56 88 ILE A N 1
ATOM 687 C CA . ILE A 1 88 ? -0.476 6.980 -6.960 1.00 98.56 88 ILE A CA 1
ATOM 688 C C . ILE A 1 88 ? 0.421 5.943 -6.292 1.00 98.56 88 ILE A C 1
ATOM 690 O O . ILE A 1 88 ? 0.981 6.187 -5.221 1.00 98.56 88 ILE A O 1
ATOM 694 N N . ALA A 1 89 ? 0.510 4.770 -6.909 1.00 98.25 89 ALA A N 1
ATOM 695 C CA . ALA A 1 89 ? 1.369 3.678 -6.486 1.00 98.25 89 ALA A CA 1
ATOM 696 C C . ALA A 1 89 ? 2.727 3.791 -7.180 1.00 98.25 89 ALA A C 1
ATOM 698 O O . ALA A 1 89 ? 2.793 4.030 -8.386 1.00 98.25 89 ALA A O 1
ATOM 699 N N . ARG A 1 90 ? 3.807 3.594 -6.422 1.00 98.56 90 ARG A N 1
ATOM 700 C CA . ARG A 1 90 ? 5.186 3.643 -6.923 1.00 98.56 90 ARG A CA 1
ATOM 701 C C . ARG A 1 90 ? 5.931 2.373 -6.566 1.00 98.56 90 ARG A C 1
ATOM 703 O O . ARG A 1 90 ? 5.793 1.856 -5.459 1.00 98.56 90 ARG A O 1
ATOM 710 N N . TRP A 1 91 ? 6.719 1.879 -7.503 1.00 98.44 91 TRP A N 1
ATOM 711 C CA . TRP A 1 91 ? 7.558 0.702 -7.315 1.00 98.44 91 TRP A CA 1
ATOM 712 C C . TRP A 1 91 ? 8.801 0.825 -8.185 1.00 98.44 91 TRP A C 1
ATOM 714 O O . TRP A 1 91 ? 8.880 1.682 -9.068 1.00 98.44 91 TRP A O 1
ATOM 724 N N . THR A 1 92 ? 9.780 -0.037 -7.950 1.00 98.50 92 THR A N 1
ATOM 725 C CA . THR A 1 92 ? 10.910 -0.204 -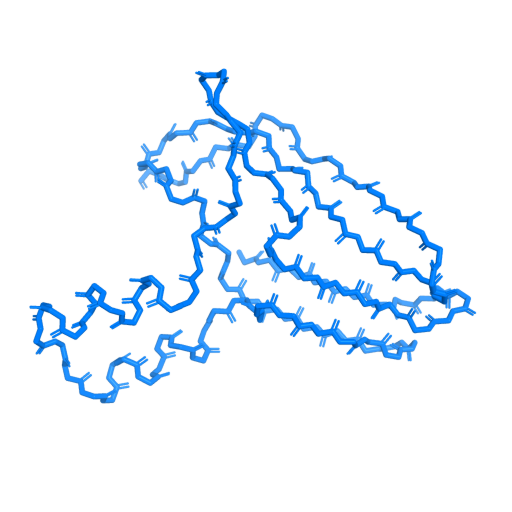8.858 1.00 98.50 92 THR A CA 1
ATOM 726 C C . THR A 1 92 ? 10.923 -1.613 -9.422 1.00 98.50 92 THR A C 1
ATOM 728 O O . THR A 1 92 ? 10.411 -2.534 -8.793 1.00 98.50 92 THR A O 1
ATOM 731 N N . VAL A 1 93 ? 11.481 -1.777 -10.619 1.00 98.31 93 VAL A N 1
ATOM 732 C CA . VAL A 1 93 ? 11.837 -3.086 -11.174 1.00 98.31 93 VAL A CA 1
ATOM 733 C C . VAL A 1 93 ? 13.301 -3.035 -11.561 1.00 98.31 93 VAL A C 1
ATOM 735 O O . VAL A 1 93 ? 13.677 -2.194 -12.381 1.00 98.31 93 VAL A O 1
ATOM 738 N N . ALA A 1 94 ? 14.121 -3.908 -10.971 1.00 95.44 94 ALA A N 1
ATOM 739 C CA . ALA A 1 94 ? 15.576 -3.891 -11.150 1.00 95.44 94 ALA A CA 1
ATOM 740 C C . ALA A 1 94 ? 16.175 -2.475 -10.956 1.00 95.44 94 ALA A C 1
ATOM 742 O O . ALA A 1 94 ? 16.980 -2.002 -11.759 1.00 95.44 94 ALA A O 1
ATOM 743 N N . GLY A 1 95 ? 15.703 -1.752 -9.932 1.00 94.44 95 GLY A N 1
ATOM 744 C CA . GLY A 1 95 ? 16.130 -0.386 -9.604 1.00 94.44 95 GLY A CA 1
ATOM 745 C C . GLY A 1 95 ? 15.573 0.725 -10.506 1.00 94.44 95 GLY A C 1
ATOM 746 O O . GLY A 1 95 ? 15.769 1.903 -10.211 1.00 94.44 95 GLY A O 1
ATOM 747 N N . LYS A 1 96 ? 14.847 0.400 -11.583 1.00 98.19 96 LYS A N 1
ATOM 748 C CA . LYS A 1 96 ? 14.195 1.402 -12.437 1.00 98.19 96 LYS A CA 1
ATOM 749 C C . LYS A 1 96 ? 12.831 1.790 -11.853 1.00 98.19 96 LYS A C 1
ATOM 751 O O . LYS A 1 96 ? 12.035 0.886 -11.605 1.00 98.19 96 LYS A O 1
ATOM 756 N N . PRO A 1 97 ? 12.527 3.087 -11.658 1.00 98.31 97 PRO A N 1
ATOM 757 C CA . PRO A 1 97 ? 11.265 3.518 -11.067 1.00 98.31 97 PRO A CA 1
ATOM 758 C C . PRO A 1 97 ? 10.096 3.411 -12.051 1.00 98.31 97 PRO A C 1
ATOM 760 O O . PRO A 1 97 ? 10.243 3.659 -13.250 1.00 98.31 97 PRO A O 1
ATOM 763 N N . TYR A 1 98 ? 8.927 3.093 -11.505 1.00 98.31 98 TYR A N 1
ATOM 764 C CA . TYR A 1 98 ? 7.640 3.041 -12.186 1.00 98.31 98 TYR A CA 1
ATOM 765 C C . TYR A 1 98 ? 6.549 3.639 -11.295 1.00 98.31 98 TYR A C 1
ATOM 767 O O . TYR A 1 98 ? 6.659 3.671 -10.066 1.00 98.31 98 TYR A O 1
ATOM 775 N N . GLU A 1 99 ? 5.481 4.103 -11.934 1.00 98.31 99 GLU A N 1
ATOM 776 C CA . GLU A 1 99 ? 4.320 4.681 -11.272 1.00 98.31 99 GLU A CA 1
ATOM 777 C C . GLU A 1 99 ? 3.037 4.215 -11.966 1.00 98.31 99 GLU A C 1
ATOM 779 O O . GLU A 1 99 ? 2.996 4.043 -13.186 1.00 98.31 99 GLU A O 1
ATOM 784 N N . GLY A 1 100 ? 1.985 4.020 -11.176 1.00 97.75 100 GLY A N 1
ATOM 785 C CA . GLY A 1 100 ? 0.637 3.731 -11.639 1.00 97.75 100 GLY A CA 1
ATOM 786 C C . GLY A 1 100 ? -0.374 4.548 -10.848 1.00 97.75 100 GLY A C 1
ATOM 787 O O . GLY A 1 100 ? -0.215 4.744 -9.642 1.00 97.75 100 GLY A O 1
ATOM 788 N N . LYS A 1 101 ? -1.425 5.019 -11.522 1.00 98.00 101 LYS A N 1
ATOM 789 C CA . LYS A 1 101 ? -2.474 5.840 -10.917 1.00 98.00 101 LYS A CA 1
ATOM 790 C C . LYS A 1 101 ? -3.825 5.133 -10.995 1.00 98.00 101 LYS A C 1
ATOM 792 O O . LYS A 1 101 ? -4.233 4.694 -12.066 1.00 98.00 101 LYS A O 1
ATOM 797 N N . LEU A 1 102 ? -4.521 5.053 -9.864 1.00 97.31 102 LEU A N 1
ATOM 798 C CA . LEU A 1 102 ? -5.948 4.742 -9.799 1.00 97.31 102 LEU A CA 1
ATOM 799 C C . LEU A 1 102 ? -6.698 6.040 -9.524 1.00 97.31 102 LEU A C 1
ATOM 801 O O . LEU A 1 102 ? -6.398 6.721 -8.546 1.00 97.31 102 LEU A O 1
ATOM 805 N N . GLU A 1 103 ? -7.660 6.377 -10.374 1.00 97.88 103 GLU A N 1
ATOM 806 C CA . GLU A 1 103 ? -8.362 7.659 -10.312 1.00 97.88 103 GLU A CA 1
ATOM 807 C C . GLU A 1 103 ? -9.787 7.511 -9.783 1.00 97.88 103 GLU A C 1
ATOM 809 O O . GLU A 1 103 ? -10.459 6.509 -10.035 1.00 97.88 103 GLU A O 1
ATOM 814 N N . ASN A 1 104 ? -10.270 8.545 -9.089 1.00 96.75 104 ASN A N 1
ATOM 815 C CA . ASN A 1 104 ? -11.651 8.676 -8.621 1.00 96.75 104 ASN A CA 1
ATOM 816 C C . ASN A 1 104 ? -12.154 7.496 -7.769 1.00 96.75 104 ASN A C 1
ATOM 818 O O . ASN A 1 104 ? -13.350 7.175 -7.777 1.00 96.75 104 ASN A O 1
ATOM 822 N N . VAL A 1 105 ? -11.258 6.874 -7.002 1.00 96.62 105 VAL A N 1
ATOM 823 C CA . VAL A 1 105 ? -11.584 5.780 -6.085 1.00 96.62 105 VAL A CA 1
ATOM 824 C C . VAL A 1 105 ? -12.452 6.315 -4.947 1.00 96.62 105 VAL A C 1
ATOM 826 O O . VAL A 1 105 ? -12.266 7.438 -4.481 1.00 96.62 105 VAL A O 1
ATOM 829 N N . VAL A 1 106 ? -13.422 5.517 -4.497 1.00 96.38 106 VAL A N 1
ATOM 830 C CA . VAL A 1 106 ? -14.344 5.884 -3.414 1.00 96.38 106 VAL A CA 1
ATOM 831 C C . VAL A 1 106 ? -14.187 4.895 -2.265 1.00 96.38 106 VAL A C 1
ATOM 833 O O . VAL A 1 106 ? -14.282 3.684 -2.471 1.00 96.38 106 VAL A O 1
ATOM 836 N N . CYS A 1 107 ? -13.968 5.399 -1.051 1.00 93.75 107 CYS A N 1
ATOM 837 C CA . CYS A 1 107 ? -14.019 4.586 0.160 1.00 93.75 107 CYS A CA 1
ATOM 838 C C . CYS A 1 107 ? -15.422 3.986 0.337 1.00 93.75 107 CYS A C 1
ATOM 840 O O . CYS A 1 107 ? -16.427 4.669 0.123 1.00 93.75 107 CYS A O 1
ATOM 842 N N . ALA A 1 108 ? -15.496 2.729 0.779 1.00 90.31 108 ALA A N 1
ATOM 843 C CA . ALA A 1 108 ? -16.766 2.087 1.115 1.00 90.31 108 ALA A CA 1
ATOM 844 C C . ALA A 1 108 ? -17.558 2.911 2.153 1.00 90.31 108 ALA A C 1
ATOM 846 O O . ALA A 1 108 ? -16.966 3.666 2.932 1.00 90.31 108 ALA A O 1
ATOM 847 N N . ARG A 1 109 ? -18.888 2.789 2.115 1.00 86.88 109 ARG A N 1
ATOM 848 C CA . ARG A 1 109 ? -19.818 3.432 3.052 1.00 86.88 109 ARG A CA 1
ATOM 849 C C . ARG A 1 109 ? -20.196 2.484 4.177 1.00 86.88 109 ARG A C 1
ATOM 851 O O . ARG A 1 109 ? -20.314 1.275 3.880 1.00 86.88 109 ARG A O 1
#

pLDDT: mean 96.44, std 2.15, range [84.12, 98.56]

Foldseek 3Di:
DDKDAQADFPAKKKFAQQPKWKAFPNDIGGWDDLVNVLVVCVVVVDDPVVNVVQSVQADDRIDIDGHGDMDDHDTHRVDDAQGWTKIWGWMDGVNHIDIDIDHGDTHHD

Secondary structure (DSSP, 8-state):
-EEEE-SS-SS-EEEEGGG-EEEETTEEEPPBPHHHHHHHHHHTT--HHHHHHHHHHBPPSEEEE-TT-EEEEB-B--PPTT-EEEEEEEEEETTEEEEEEEEEEE---

Sequence (109 aa):
MTVLRNDAAPGELSFRLADWTVQSEGQARPPKSV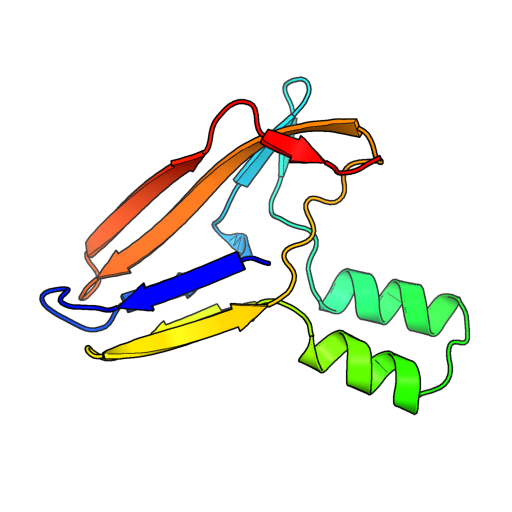DEWAAQWRALGLAEAARIAFRWAQFPPEQEYAVGEWNQGMLTTGLPPGGRFDLIARWTVAGKPYEGKLENVVCAR

Radius of gyration: 15.08 Å; chains: 1; bounding box: 36×34×41 Å